Protein AF-A0ABD3XXQ5-F1 (afdb_monomer)

Structure (mmCIF, N/CA/C/O backbone):
data_AF-A0ABD3XXQ5-F1
#
_entry.id   AF-A0ABD3XXQ5-F1
#
loop_
_atom_site.group_PDB
_atom_site.id
_atom_site.type_symbol
_atom_site.label_atom_id
_atom_site.label_alt_id
_atom_site.label_comp_id
_atom_site.label_asym_id
_atom_site.label_entity_id
_atom_site.label_seq_id
_atom_site.pdbx_PDB_ins_code
_atom_site.Cartn_x
_atom_site.Cartn_y
_atom_site.Cartn_z
_atom_site.occupancy
_atom_site.B_iso_or_equiv
_atom_sit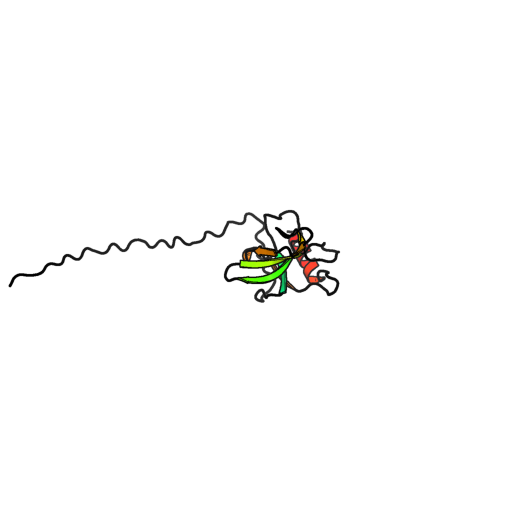e.auth_seq_id
_atom_site.auth_comp_id
_atom_site.auth_asym_id
_atom_site.auth_atom_id
_atom_site.pdbx_PDB_model_num
ATOM 1 N N . GLU A 1 1 ? -63.994 10.951 51.420 1.00 51.06 1 GLU A N 1
ATOM 2 C CA . GLU A 1 1 ? -62.943 10.301 50.616 1.00 51.06 1 GLU A CA 1
ATOM 3 C C . GLU A 1 1 ? -61.660 11.103 50.757 1.00 51.06 1 GLU A C 1
ATOM 5 O O . GLU A 1 1 ? -61.696 12.312 50.579 1.00 51.06 1 GLU A O 1
ATOM 10 N N . ILE A 1 2 ? -60.585 10.454 51.194 1.00 47.75 2 ILE A N 1
ATOM 11 C CA . ILE A 1 2 ? -59.206 10.970 51.224 1.00 47.75 2 ILE A CA 1
ATOM 12 C C . ILE A 1 2 ? -58.445 10.181 50.146 1.00 47.75 2 ILE A C 1
ATOM 14 O O . ILE A 1 2 ? -58.805 9.021 49.955 1.00 47.75 2 ILE A O 1
ATOM 18 N N . GLN A 1 3 ? -57.377 10.780 49.584 1.00 45.25 3 GLN A N 1
ATOM 19 C CA . GLN A 1 3 ? -56.333 10.237 48.671 1.00 45.25 3 GLN A CA 1
ATOM 20 C C . GLN A 1 3 ? -56.574 10.600 47.191 1.00 45.25 3 GLN A C 1
ATOM 22 O O . GLN A 1 3 ? -57.701 10.484 46.735 1.00 45.25 3 GLN A O 1
ATOM 27 N N . ASN A 1 4 ? -55.637 11.090 46.365 1.00 53.75 4 ASN A N 1
ATOM 28 C CA . ASN A 1 4 ? -54.165 11.236 46.349 1.00 53.75 4 ASN A CA 1
ATOM 29 C C . ASN A 1 4 ? -53.827 12.510 45.522 1.00 53.75 4 ASN A C 1
ATOM 31 O O . ASN A 1 4 ? -54.599 12.864 44.637 1.00 53.75 4 ASN A O 1
ATOM 35 N N . VAL A 1 5 ? -52.872 13.376 45.889 1.00 60.09 5 VAL A N 1
ATOM 36 C CA . VAL A 1 5 ? -51.425 13.361 45.549 1.00 60.09 5 VAL A CA 1
ATOM 37 C C . VAL A 1 5 ? -51.138 12.940 44.102 1.00 60.09 5 VAL A C 1
ATOM 39 O O . VAL A 1 5 ? -51.302 11.774 43.787 1.00 60.09 5 VAL A O 1
ATOM 42 N N . GLU A 1 6 ? -50.678 13.867 43.257 1.00 58.81 6 GLU A N 1
ATOM 43 C CA . GLU A 1 6 ? -49.356 13.771 42.617 1.00 58.81 6 GLU A CA 1
ATOM 44 C C . GLU A 1 6 ? -49.007 15.065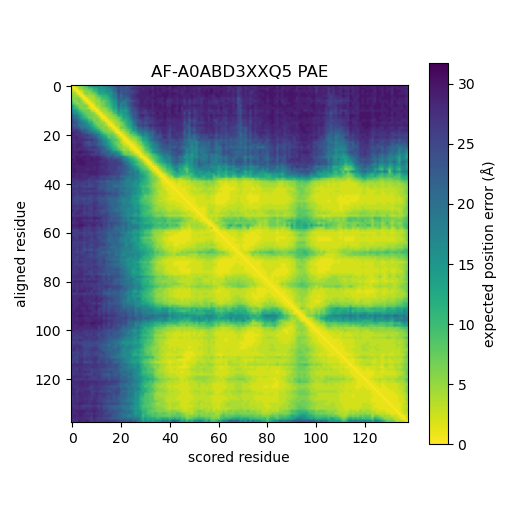 41.867 1.00 58.81 6 GLU A C 1
ATOM 46 O O . GLU A 1 6 ? -49.805 15.668 41.151 1.00 58.81 6 GLU A O 1
ATOM 51 N N . GLU A 1 7 ? -47.798 15.517 42.168 1.00 55.50 7 GLU A N 1
ATOM 52 C CA . GLU A 1 7 ? -47.115 16.720 41.736 1.00 55.50 7 GLU A CA 1
ATOM 53 C C . GLU A 1 7 ? -46.207 16.301 40.575 1.00 55.50 7 GLU A C 1
ATOM 55 O O . GLU A 1 7 ? -45.239 15.581 40.789 1.00 55.50 7 GLU A O 1
ATOM 60 N N . GLU A 1 8 ? -46.523 16.707 39.347 1.00 62.34 8 GLU A N 1
ATOM 61 C CA . GLU A 1 8 ? -45.673 16.431 38.184 1.00 62.34 8 GLU A CA 1
ATOM 62 C C . GLU A 1 8 ? -44.943 17.725 37.796 1.00 62.34 8 GLU A C 1
ATOM 64 O O . GLU A 1 8 ? -45.529 18.688 37.294 1.00 62.34 8 GLU A O 1
ATOM 69 N N . LEU A 1 9 ? -43.647 17.755 38.109 1.00 59.69 9 LEU A N 1
ATOM 70 C CA . LEU A 1 9 ? -42.706 18.824 37.782 1.00 59.69 9 LEU A CA 1
ATOM 71 C C . LEU A 1 9 ? -42.537 18.975 36.258 1.00 59.69 9 LEU A C 1
ATOM 73 O O . LEU A 1 9 ? -42.566 17.978 35.534 1.00 59.69 9 LEU A O 1
ATOM 77 N N . PRO A 1 10 ? -42.254 20.187 35.745 1.00 49.66 10 PRO A N 1
ATOM 78 C CA . PRO A 1 10 ? -41.893 20.357 34.346 1.00 49.66 10 PRO A CA 1
ATOM 79 C C . PRO A 1 10 ? -40.557 19.660 34.072 1.00 49.66 10 PRO A C 1
ATOM 81 O O . PRO A 1 10 ? -39.509 20.050 34.595 1.00 49.66 10 PRO A O 1
ATOM 84 N N . THR A 1 11 ? -40.590 18.624 33.235 1.00 52.84 11 THR A N 1
ATOM 85 C CA . THR A 1 11 ? -39.392 17.952 32.737 1.00 52.84 11 THR A CA 1
ATOM 86 C C . THR A 1 11 ? -38.613 18.927 31.861 1.00 52.84 11 THR A C 1
ATOM 88 O O . THR A 1 11 ? -38.902 19.127 30.683 1.00 52.84 11 THR A O 1
ATOM 91 N N . SER A 1 12 ? -37.621 19.558 32.483 1.00 49.16 12 SER A N 1
ATOM 92 C CA . SER A 1 12 ? -36.463 20.162 31.841 1.00 49.16 12 SER A CA 1
ATOM 93 C C . SER A 1 12 ? -35.846 19.139 30.890 1.00 49.16 12 SER A C 1
ATOM 95 O O . SER A 1 12 ? -35.108 18.252 31.319 1.00 49.16 12 SER A O 1
ATOM 97 N N . VAL A 1 13 ? -36.158 19.243 29.600 1.00 53.84 13 VAL A N 1
ATOM 98 C CA . VAL A 1 13 ? -35.451 18.487 28.568 1.00 53.84 13 VAL A CA 1
ATOM 99 C C . VAL A 1 13 ? -34.091 19.149 28.398 1.00 53.84 13 VAL A C 1
ATOM 101 O O . VAL A 1 13 ? -33.947 20.178 27.742 1.00 53.84 13 VAL A O 1
ATOM 104 N N . PHE A 1 14 ? -33.126 18.566 29.103 1.00 52.09 14 PHE A N 1
ATOM 105 C CA . PHE A 1 14 ? -31.703 18.809 28.961 1.00 52.09 14 PHE A CA 1
ATOM 106 C C . PHE A 1 14 ? -31.280 18.680 27.496 1.00 52.09 14 PHE A C 1
ATOM 108 O O . PHE A 1 14 ? -31.716 17.781 26.774 1.00 52.09 14 PHE A O 1
ATOM 115 N N . GLU A 1 15 ? -30.405 19.597 27.100 1.00 49.97 15 GLU A N 1
ATOM 116 C CA . GLU A 1 15 ? -29.654 19.589 25.855 1.00 49.97 15 GLU A CA 1
ATOM 117 C C . GLU A 1 15 ? -28.941 18.240 25.683 1.00 49.97 15 GLU A C 1
ATOM 119 O O . GLU A 1 15 ? -28.009 17.919 26.419 1.00 49.97 15 GLU A O 1
ATOM 124 N N . PHE A 1 16 ? -29.355 17.451 24.691 1.00 46.19 16 PHE A N 1
ATOM 125 C CA . PHE A 1 16 ? -28.479 16.440 24.111 1.00 46.19 16 PHE A CA 1
ATOM 126 C C . PHE A 1 16 ? -27.584 17.159 23.109 1.00 46.19 16 PHE A C 1
ATOM 128 O O . PHE A 1 16 ? -27.929 17.339 21.942 1.00 46.19 16 PHE A O 1
ATOM 135 N N . VAL A 1 17 ? -26.448 17.637 23.605 1.00 50.69 17 VAL A N 1
ATOM 136 C CA . VAL A 1 17 ? -25.306 17.932 22.750 1.00 50.69 17 VAL A CA 1
ATOM 137 C C . VAL A 1 17 ? -24.747 16.568 22.350 1.00 50.69 17 VAL A C 1
ATOM 139 O O . VAL A 1 17 ? -24.315 15.805 23.210 1.00 50.69 17 VAL A O 1
ATOM 142 N N . ASP A 1 18 ? -24.835 16.221 21.066 1.00 52.53 18 ASP A N 1
ATOM 143 C CA . ASP A 1 18 ? -24.166 15.057 20.476 1.00 52.53 18 ASP A CA 1
ATOM 144 C C . ASP A 1 18 ? -22.645 15.192 20.708 1.00 52.53 18 ASP A C 1
ATOM 146 O O . ASP A 1 18 ? -21.923 15.826 19.937 1.00 52.53 18 ASP A O 1
ATOM 150 N N . GLU A 1 19 ? -22.158 14.637 21.821 1.00 59.53 19 GLU A N 1
ATOM 151 C CA . GLU A 1 19 ? -20.756 14.690 22.264 1.00 59.53 19 GLU A CA 1
ATOM 152 C C . GLU A 1 19 ? -19.887 13.585 21.626 1.00 59.53 19 GLU A C 1
ATOM 154 O O . GLU A 1 19 ? -18.778 13.315 22.070 1.00 59.53 19 GLU A O 1
ATOM 159 N N . ASP A 1 20 ? -20.360 12.985 20.529 1.00 52.03 20 ASP A N 1
ATOM 160 C CA . ASP A 1 20 ? -19.587 12.090 19.656 1.00 52.03 20 ASP A CA 1
ATOM 161 C C . ASP A 1 20 ? -19.489 12.639 18.222 1.00 52.03 20 ASP A C 1
ATOM 163 O O . ASP A 1 20 ? -19.278 11.911 17.247 1.00 52.03 20 ASP A O 1
ATOM 167 N N . ALA A 1 21 ? -19.551 13.967 18.070 1.00 45.59 21 ALA A N 1
ATOM 168 C CA . ALA A 1 21 ? -18.900 14.623 16.945 1.00 45.59 21 ALA A CA 1
ATOM 169 C C . ALA A 1 21 ? -17.386 14.405 17.093 1.00 45.59 21 ALA A C 1
ATOM 171 O O . ALA A 1 21 ? -16.658 15.262 17.590 1.00 45.59 21 ALA A O 1
ATOM 172 N N . CYS A 1 22 ? -16.926 13.217 16.694 1.00 43.44 22 CYS A N 1
ATOM 173 C CA . CYS A 1 22 ? -15.529 12.854 16.557 1.00 43.44 22 CYS A CA 1
ATOM 174 C C . CYS A 1 22 ? -14.905 13.902 15.638 1.00 43.44 22 CYS A C 1
ATOM 176 O O . CYS A 1 22 ? -15.041 13.820 14.416 1.00 43.44 22 CYS A O 1
ATOM 178 N N . ILE A 1 23 ? -14.318 14.945 16.234 1.00 42.75 23 ILE A N 1
ATOM 179 C CA . ILE A 1 23 ? -13.636 16.005 15.505 1.00 42.75 23 ILE A CA 1
ATOM 180 C C . ILE A 1 23 ? -12.617 15.263 14.649 1.00 42.75 23 ILE A C 1
ATOM 182 O O . ILE A 1 23 ? -11.711 14.637 15.214 1.00 42.75 23 ILE A O 1
ATOM 186 N N . PRO A 1 24 ? -12.777 15.237 13.312 1.00 48.53 24 PRO A N 1
ATOM 187 C CA . PRO A 1 24 ? -11.853 14.495 12.488 1.00 48.53 24 PRO A CA 1
ATOM 188 C C . PRO A 1 24 ? -10.477 15.096 12.762 1.00 48.53 24 PRO A C 1
ATOM 190 O O . PRO A 1 24 ? -10.355 16.327 12.762 1.00 48.53 24 PRO A O 1
ATOM 193 N N . PRO A 1 25 ? -9.453 14.274 13.056 1.00 45.00 25 PRO A N 1
ATOM 194 C CA . PRO A 1 25 ? -8.121 14.796 13.285 1.00 45.00 25 PRO A CA 1
ATOM 195 C C . PRO A 1 25 ? -7.769 15.706 12.112 1.00 45.00 25 PRO A C 1
ATOM 197 O O . PRO A 1 25 ? -7.826 15.299 10.949 1.00 45.00 25 PRO A O 1
ATOM 200 N N . VAL A 1 26 ? -7.494 16.974 12.421 1.00 39.56 26 VAL A N 1
ATOM 201 C CA . VAL A 1 26 ? -7.097 17.964 11.427 1.00 39.56 26 VAL A CA 1
ATOM 202 C C . VAL A 1 26 ? -5.729 17.531 10.925 1.00 39.56 26 VAL A C 1
ATOM 204 O O . VAL A 1 26 ? -4.702 17.783 11.552 1.00 39.56 26 VAL A O 1
ATOM 207 N N . PHE A 1 27 ? -5.721 16.813 9.806 1.00 42.03 27 PHE A N 1
ATOM 208 C CA . PHE A 1 27 ? -4.496 16.456 9.115 1.00 42.03 27 PHE A CA 1
ATOM 209 C C . PHE A 1 27 ? -3.922 17.726 8.488 1.00 42.03 27 PHE A C 1
ATOM 211 O O . PHE A 1 27 ? -4.395 18.200 7.454 1.00 42.03 27 PHE A O 1
ATOM 218 N N . ILE A 1 28 ? -2.907 18.291 9.141 1.00 37.25 28 ILE A N 1
ATOM 219 C CA . ILE A 1 28 ? -2.034 19.309 8.559 1.00 37.25 28 ILE A CA 1
ATOM 220 C C . ILE A 1 28 ? -1.042 18.563 7.655 1.00 37.25 28 ILE A C 1
ATOM 222 O O . ILE A 1 28 ? 0.014 18.112 8.086 1.00 37.25 28 ILE A O 1
ATOM 226 N N . GLY A 1 29 ? -1.455 18.375 6.404 1.00 45.41 29 GLY A N 1
ATOM 227 C CA . GLY A 1 29 ? -0.731 17.749 5.295 1.00 45.41 29 GLY A CA 1
ATOM 228 C C . GLY A 1 29 ? -1.463 18.075 3.989 1.00 45.41 29 GLY A C 1
ATOM 229 O O . GLY A 1 29 ? -2.608 18.531 4.043 1.00 45.41 29 GLY A O 1
ATOM 230 N N . LYS A 1 30 ? -0.822 17.915 2.820 1.00 51.75 30 LYS A N 1
ATOM 231 C CA . LYS A 1 30 ? -1.445 18.199 1.511 1.00 51.75 30 LYS A CA 1
ATOM 232 C C . LYS A 1 30 ? -2.716 17.357 1.380 1.00 51.75 30 LYS A C 1
ATOM 234 O O . LYS A 1 30 ? -2.639 16.165 1.121 1.00 51.75 30 LYS A O 1
ATOM 239 N N . GLN A 1 31 ? -3.883 17.965 1.613 1.00 46.25 31 GLN A N 1
ATOM 240 C CA . GLN A 1 31 ? -5.171 17.284 1.525 1.00 46.25 31 GLN A CA 1
ATOM 241 C C . GLN A 1 31 ? -5.437 16.909 0.070 1.00 46.25 31 GLN A C 1
ATOM 243 O O . GLN A 1 31 ? -5.992 17.679 -0.717 1.00 46.25 31 GLN A O 1
ATOM 248 N N . SER A 1 32 ? -5.015 15.712 -0.299 1.00 50.09 32 SER A N 1
ATOM 249 C CA . SER A 1 32 ? -5.212 15.137 -1.613 1.00 50.09 32 SER A CA 1
ATOM 250 C C . SER A 1 32 ? -6.675 14.712 -1.739 1.00 50.09 32 SER A C 1
ATOM 252 O O . SER A 1 32 ? -7.095 13.624 -1.361 1.00 50.09 32 SER A O 1
ATOM 254 N N . LYS A 1 33 ? -7.485 15.602 -2.327 1.00 52.22 33 LYS A N 1
ATOM 255 C CA . LYS A 1 33 ? -8.875 15.349 -2.759 1.00 52.22 33 LYS A CA 1
ATOM 256 C C . LYS A 1 33 ? -8.997 14.272 -3.855 1.00 52.22 33 LYS A C 1
ATOM 258 O O . LYS A 1 33 ? -10.075 14.077 -4.409 1.00 52.22 33 LYS A O 1
ATOM 263 N N . LEU A 1 34 ? -7.909 13.588 -4.201 1.00 52.19 34 LEU A N 1
ATOM 264 C CA . LEU A 1 34 ? -7.840 12.600 -5.269 1.00 52.19 34 LEU A CA 1
ATOM 265 C C . LEU A 1 34 ? -7.963 11.201 -4.677 1.00 52.19 34 LEU A C 1
ATOM 267 O O . LEU A 1 34 ? -6.983 10.485 -4.520 1.00 52.19 34 LEU A O 1
ATOM 271 N N . LYS A 1 35 ? -9.199 10.814 -4.364 1.00 58.09 35 LYS A N 1
ATOM 272 C CA . LYS A 1 35 ? -9.543 9.409 -4.160 1.00 58.09 35 LYS A CA 1
ATOM 273 C C . LYS A 1 35 ? -9.565 8.727 -5.523 1.00 58.09 35 LYS A C 1
ATOM 275 O O . LYS A 1 35 ? -10.490 8.924 -6.307 1.00 58.09 35 LYS A O 1
ATOM 280 N N . PHE A 1 36 ? -8.512 7.979 -5.837 1.00 61.09 36 PHE A N 1
ATOM 281 C CA . PHE A 1 36 ? -8.403 7.280 -7.113 1.00 61.09 36 PHE A CA 1
ATOM 282 C C . PHE A 1 36 ? -8.994 5.872 -7.002 1.00 61.09 36 PHE A C 1
ATOM 284 O O . PHE A 1 36 ? -8.276 4.924 -6.703 1.00 61.09 36 PHE A O 1
ATOM 291 N N . CYS A 1 37 ? -10.309 5.778 -7.208 1.00 64.81 37 CYS A N 1
ATOM 292 C CA . CYS A 1 37 ? -11.083 4.628 -7.698 1.00 64.81 37 CYS A CA 1
ATOM 293 C C . CYS A 1 37 ? -12.558 4.860 -7.3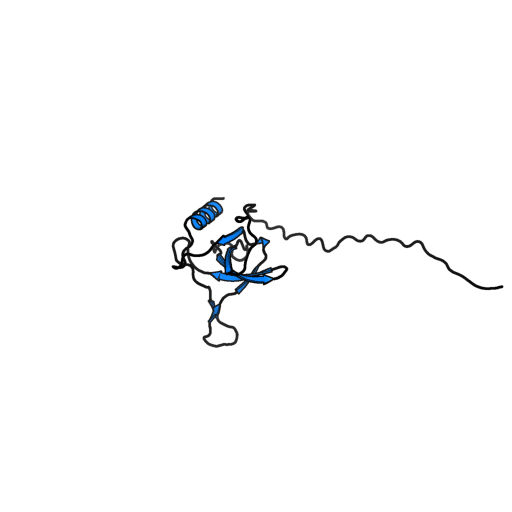42 1.00 64.81 37 CYS A C 1
ATOM 295 O O . CYS A 1 37 ? -12.881 5.062 -6.178 1.00 64.81 37 CYS A O 1
ATOM 297 N N . ASP A 1 38 ? -13.472 4.736 -8.308 1.00 70.56 38 ASP A N 1
ATOM 298 C CA . ASP A 1 38 ? -14.922 4.785 -8.025 1.00 70.56 38 ASP A CA 1
ATOM 299 C C . ASP A 1 38 ? -15.435 3.496 -7.357 1.00 70.56 38 ASP A C 1
ATOM 301 O O . ASP A 1 38 ? -16.600 3.381 -6.979 1.00 70.56 38 ASP A O 1
ATOM 305 N N . LYS A 1 39 ? -14.567 2.486 -7.251 1.00 82.81 39 LYS A N 1
ATOM 306 C CA . LYS A 1 39 ? -14.891 1.177 -6.693 1.00 82.81 39 LYS A CA 1
ATOM 307 C C . LYS A 1 39 ? -14.648 1.160 -5.185 1.00 82.81 39 LYS A C 1
ATOM 309 O O . LYS A 1 39 ? -13.687 1.778 -4.731 1.00 82.81 39 LYS A O 1
ATOM 314 N N . PRO A 1 40 ? -15.452 0.418 -4.407 1.00 88.56 40 PRO A N 1
ATOM 315 C CA . PRO A 1 40 ? -15.139 0.173 -3.004 1.00 88.56 40 PRO A CA 1
ATOM 316 C C . PRO A 1 40 ? -13.816 -0.595 -2.880 1.00 88.56 40 PRO A C 1
ATOM 318 O O . PRO A 1 40 ? -13.486 -1.399 -3.751 1.00 88.56 40 PRO A O 1
ATOM 321 N N . ILE A 1 41 ? -13.075 -0.343 -1.801 1.00 91.25 41 ILE A N 1
ATOM 322 C CA . ILE A 1 41 ? -11.862 -1.097 -1.455 1.00 91.25 41 ILE A CA 1
ATOM 323 C C . ILE A 1 41 ? -12.249 -2.555 -1.187 1.00 91.25 41 ILE A C 1
ATOM 325 O O . ILE A 1 41 ? -13.206 -2.807 -0.450 1.00 91.25 41 ILE A O 1
ATOM 329 N N . GLN A 1 42 ? -11.514 -3.504 -1.766 1.00 93.88 42 GLN A N 1
ATOM 330 C CA . GLN A 1 42 ? -11.726 -4.936 -1.567 1.00 93.88 42 GLN A CA 1
ATOM 331 C C . GLN A 1 42 ? -10.540 -5.589 -0.850 1.00 93.88 42 GLN A C 1
ATOM 333 O O . GLN A 1 42 ? -9.433 -5.053 -0.805 1.00 93.88 42 GLN A O 1
ATOM 338 N N . VAL A 1 43 ? -10.781 -6.766 -0.269 1.00 95.94 43 VAL A N 1
ATOM 339 C CA . VAL A 1 43 ? -9.699 -7.628 0.225 1.00 95.94 43 VAL A CA 1
ATOM 340 C C . VAL A 1 43 ? -8.818 -8.044 -0.956 1.00 95.94 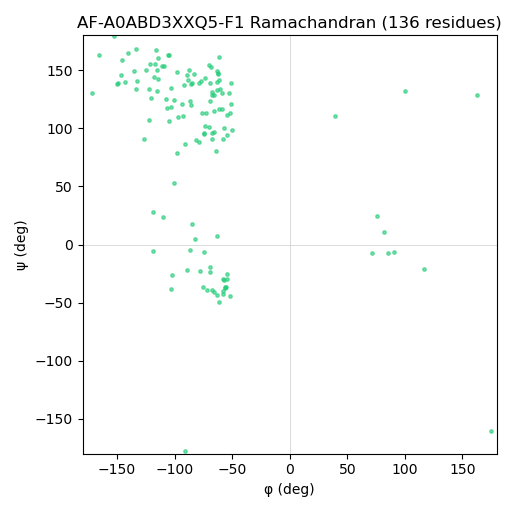43 VAL A C 1
ATOM 342 O O . VAL A 1 43 ? -9.311 -8.189 -2.070 1.00 95.94 43 VAL A O 1
ATOM 345 N N . ASP A 1 44 ? -7.521 -8.196 -0.700 1.00 96.06 44 ASP A N 1
ATOM 346 C CA . ASP A 1 44 ? -6.447 -8.453 -1.663 1.00 96.06 44 ASP A CA 1
ATOM 347 C C . ASP A 1 44 ? -6.061 -7.284 -2.581 1.00 96.06 44 ASP A C 1
ATOM 349 O O . ASP A 1 44 ? -5.017 -7.377 -3.235 1.00 96.06 44 ASP A O 1
ATOM 353 N N . ASP A 1 45 ? -6.797 -6.166 -2.570 1.00 95.00 45 ASP A N 1
ATOM 354 C CA . ASP A 1 45 ? -6.418 -4.970 -3.325 1.00 95.00 45 ASP A CA 1
ATOM 355 C C . ASP A 1 45 ? -5.088 -4.392 -2.831 1.00 95.00 45 ASP A C 1
ATOM 357 O O . ASP A 1 45 ? -4.830 -4.275 -1.626 1.00 95.00 45 ASP A O 1
ATOM 361 N N . MET A 1 46 ? -4.259 -3.939 -3.774 1.00 95.94 46 MET A N 1
ATOM 362 C CA . MET A 1 46 ? -3.133 -3.075 -3.442 1.00 95.94 46 MET A CA 1
ATOM 363 C C . MET A 1 46 ? -3.628 -1.654 -3.186 1.00 95.94 46 MET A C 1
ATOM 365 O O . MET A 1 46 ? -4.495 -1.131 -3.893 1.00 95.94 46 MET A O 1
ATOM 369 N N . VAL A 1 47 ? -3.028 -1.027 -2.180 1.00 95.06 47 VAL A N 1
ATOM 370 C CA . VAL A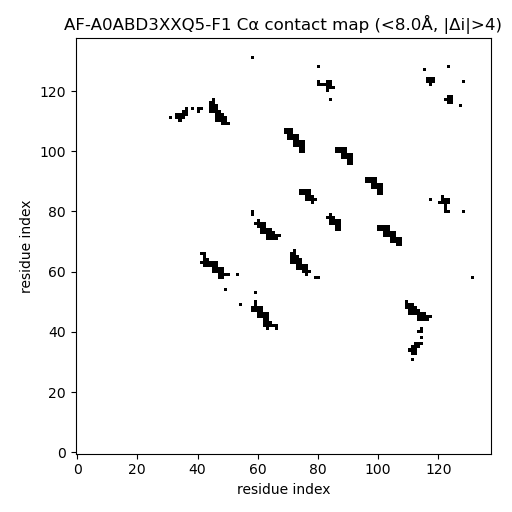 1 47 ? -3.361 0.312 -1.702 1.00 95.06 47 VAL A CA 1
ATOM 371 C C . VAL A 1 47 ? -2.093 1.139 -1.535 1.00 95.06 47 VAL A C 1
ATOM 373 O O . VAL A 1 47 ? -1.065 0.641 -1.076 1.00 95.06 47 VAL A O 1
ATOM 376 N N . LEU A 1 48 ? -2.166 2.412 -1.903 1.00 93.75 48 LEU A N 1
ATOM 377 C CA . LEU A 1 48 ? -1.157 3.413 -1.585 1.00 93.75 48 LEU A CA 1
ATOM 378 C C . LEU A 1 48 ? -1.678 4.281 -0.447 1.00 93.75 48 LEU A C 1
ATOM 380 O O . LEU A 1 48 ? -2.839 4.710 -0.451 1.00 93.75 48 LEU A O 1
ATOM 384 N N . LEU A 1 49 ? -0.808 4.513 0.528 1.00 93.00 49 LEU A N 1
ATOM 385 C CA . LEU A 1 49 ? -1.148 5.194 1.765 1.00 93.00 49 LEU A CA 1
ATOM 386 C C . LEU A 1 49 ? -0.377 6.501 1.907 1.00 93.00 49 LEU A C 1
ATOM 388 O O . LEU A 1 49 ? 0.692 6.674 1.325 1.00 93.00 49 LEU A O 1
ATOM 392 N N . ASP A 1 50 ? -0.948 7.411 2.685 1.00 90.44 50 ASP A N 1
ATOM 393 C CA . ASP A 1 50 ? -0.287 8.604 3.193 1.00 90.44 50 ASP A CA 1
ATOM 394 C C . ASP A 1 50 ? -0.445 8.632 4.715 1.00 90.44 50 ASP A C 1
ATOM 396 O O . ASP A 1 50 ? -1.445 9.097 5.269 1.00 90.44 50 ASP A O 1
ATOM 400 N N . ILE A 1 51 ? 0.526 8.036 5.405 1.00 90.56 51 ILE A N 1
ATOM 401 C CA . ILE A 1 51 ? 0.575 8.006 6.862 1.00 90.56 51 ILE A CA 1
ATOM 402 C C . ILE A 1 51 ? 1.671 8.971 7.328 1.00 90.56 51 ILE A C 1
ATOM 404 O O . ILE A 1 51 ? 2.855 8.699 7.095 1.00 90.56 51 ILE A O 1
ATOM 408 N N . PRO A 1 52 ? 1.321 10.037 8.078 1.00 87.50 52 PRO A N 1
ATOM 409 C CA . PRO A 1 52 ? 2.289 11.026 8.557 1.00 87.50 52 PRO A CA 1
ATOM 410 C C . PRO A 1 52 ? 3.427 10.438 9.400 1.00 87.50 52 PRO A C 1
ATOM 412 O O . PRO A 1 52 ? 4.550 10.928 9.364 1.00 87.50 52 PRO A O 1
ATOM 415 N N . LYS A 1 53 ? 3.162 9.350 10.134 1.00 88.69 53 LYS A N 1
ATOM 416 C CA . LYS A 1 53 ? 4.169 8.614 10.918 1.00 88.69 53 LYS A CA 1
ATOM 417 C C . LYS A 1 53 ? 5.338 8.106 10.062 1.00 88.69 53 LYS A C 1
ATOM 419 O O . LYS A 1 53 ? 6.443 7.979 10.576 1.00 88.69 53 LYS A O 1
ATOM 424 N N . TYR A 1 54 ? 5.088 7.816 8.787 1.00 87.50 54 TYR A N 1
ATOM 425 C CA . TYR A 1 54 ? 6.077 7.327 7.827 1.00 87.50 54 TYR A CA 1
ATOM 426 C C . TYR A 1 54 ? 6.406 8.395 6.767 1.00 87.50 54 TYR A C 1
ATOM 428 O O . TYR A 1 54 ? 6.833 8.077 5.655 1.00 87.50 54 TYR A O 1
ATOM 436 N N . ALA A 1 55 ? 6.186 9.677 7.087 1.00 79.12 55 ALA A N 1
ATOM 437 C CA . ALA A 1 55 ? 6.567 10.787 6.224 1.00 79.12 55 ALA A CA 1
ATOM 438 C C . ALA A 1 55 ? 8.085 10.738 5.966 1.00 79.12 55 ALA A C 1
ATOM 440 O O . ALA A 1 55 ? 8.887 10.824 6.893 1.00 79.12 55 ALA A O 1
ATOM 441 N N . GLY A 1 56 ? 8.466 10.551 4.701 1.00 79.44 56 GLY A N 1
ATOM 442 C CA . GLY A 1 56 ? 9.853 10.344 4.266 1.00 79.44 56 GLY A CA 1
ATOM 443 C C . GLY A 1 56 ? 10.119 8.974 3.633 1.00 79.44 56 GLY A C 1
ATOM 444 O O . GLY A 1 56 ? 11.050 8.851 2.845 1.00 79.44 56 GLY A O 1
ATOM 445 N N . GLU A 1 57 ? 9.277 7.969 3.889 1.00 79.50 57 GLU A N 1
ATOM 446 C CA . GLU A 1 57 ? 9.376 6.636 3.269 1.00 79.50 57 GLU A CA 1
ATOM 447 C C . GLU A 1 57 ? 8.369 6.473 2.120 1.00 79.50 57 GLU A C 1
ATOM 449 O O . GLU A 1 57 ? 7.557 5.548 2.089 1.00 79.50 57 GLU A O 1
ATOM 454 N N . TRP A 1 58 ? 8.396 7.412 1.172 1.00 80.94 58 TRP A N 1
ATOM 455 C CA . TRP A 1 58 ? 7.508 7.396 0.010 1.00 80.94 58 TRP A CA 1
ATOM 456 C C . TRP A 1 58 ? 8.087 6.590 -1.169 1.00 80.94 58 TRP A C 1
ATOM 458 O O . TRP A 1 58 ? 9.285 6.683 -1.448 1.00 80.94 58 TRP A O 1
ATOM 468 N N . PRO A 1 59 ? 7.254 5.831 -1.911 1.00 87.12 59 PRO A N 1
ATOM 469 C CA . PRO A 1 59 ? 5.817 5.629 -1.701 1.00 87.12 59 PRO A CA 1
ATOM 470 C C . PRO A 1 59 ? 5.490 4.550 -0.657 1.00 87.12 59 PRO A C 1
ATOM 472 O O . PRO A 1 59 ? 6.172 3.531 -0.560 1.00 87.12 59 PRO A O 1
ATOM 475 N N . GLN A 1 60 ? 4.388 4.743 0.071 1.00 93.00 60 GLN A N 1
ATOM 476 C CA . GLN A 1 60 ? 3.904 3.795 1.078 1.00 93.00 60 GLN A CA 1
ATOM 477 C C . GLN A 1 60 ? 2.890 2.831 0.445 1.00 93.00 60 GLN A C 1
ATOM 479 O O . GLN A 1 60 ? 1.785 3.233 0.079 1.00 93.00 60 GLN A O 1
ATOM 484 N N . LEU A 1 61 ? 3.266 1.556 0.299 1.00 95.12 61 LEU A N 1
ATOM 485 C CA . LEU A 1 61 ? 2.464 0.536 -0.385 1.00 95.12 61 LEU A CA 1
ATOM 486 C C . LEU A 1 61 ? 2.021 -0.576 0.574 1.00 95.12 61 LEU A C 1
ATOM 488 O O . LEU A 1 61 ? 2.841 -1.174 1.276 1.00 95.12 61 LEU A O 1
ATOM 492 N N . GLY A 1 62 ? 0.735 -0.914 0.529 1.00 96.62 62 GLY A N 1
ATOM 493 C CA . GLY A 1 62 ? 0.149 -2.023 1.272 1.00 96.62 62 GLY A CA 1
ATOM 494 C C . GLY A 1 62 ? -0.768 -2.894 0.417 1.00 96.62 62 GLY A C 1
ATOM 495 O O . GLY A 1 62 ? -1.136 -2.533 -0.698 1.00 96.62 62 GLY A O 1
ATOM 496 N N . GLN A 1 63 ? -1.141 -4.050 0.956 1.00 97.56 63 GLN A N 1
ATOM 497 C CA . GLN A 1 63 ? -2.197 -4.911 0.426 1.00 97.56 63 GLN A CA 1
ATOM 498 C C . GLN A 1 63 ? -3.258 -5.116 1.500 1.00 97.56 63 GLN A C 1
ATOM 500 O O . GLN A 1 63 ? -2.904 -5.411 2.643 1.00 97.56 63 GLN A O 1
ATOM 505 N N . VAL A 1 64 ? -4.532 -4.987 1.150 1.00 97.00 64 VAL A N 1
ATOM 506 C CA . VAL A 1 64 ? -5.639 -5.221 2.081 1.00 97.00 64 VAL A CA 1
ATOM 507 C C . VAL A 1 64 ? -5.720 -6.704 2.413 1.00 97.00 64 VAL A C 1
ATOM 509 O O . VAL A 1 64 ? -5.854 -7.540 1.527 1.00 97.00 64 VAL A O 1
ATOM 512 N N . VAL A 1 65 ? -5.645 -7.029 3.700 1.00 97.25 65 VAL A N 1
ATOM 513 C CA . VAL A 1 65 ? -5.768 -8.406 4.200 1.00 97.25 65 VAL A CA 1
ATOM 514 C C . VAL A 1 65 ? -7.142 -8.629 4.815 1.00 97.25 65 VAL A C 1
ATOM 516 O O . VAL A 1 65 ? -7.725 -9.696 4.667 1.00 97.25 65 VAL A O 1
ATOM 519 N N . GLU A 1 66 ? -7.661 -7.623 5.513 1.00 97.12 66 GLU A N 1
ATOM 520 C CA . GLU A 1 66 ? -8.923 -7.720 6.234 1.00 97.12 66 GLU A CA 1
ATOM 521 C C . GLU A 1 66 ? -9.594 -6.348 6.286 1.00 97.12 66 GLU A C 1
ATOM 523 O O . GLU A 1 66 ? -8.941 -5.326 6.515 1.00 97.12 66 GLU A O 1
ATOM 528 N N . MET A 1 67 ? -10.907 -6.337 6.075 1.00 95.25 67 MET A N 1
ATOM 529 C CA . MET A 1 67 ? -11.749 -5.154 6.208 1.00 95.25 67 MET A CA 1
ATOM 530 C C . MET A 1 67 ? -12.506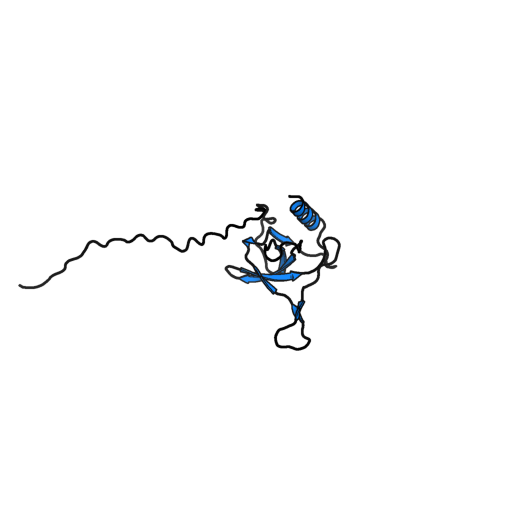 -5.260 7.533 1.00 95.25 67 MET A C 1
ATOM 532 O O . MET A 1 67 ? -13.270 -6.203 7.729 1.00 95.25 67 MET A O 1
ATOM 536 N N . LEU A 1 68 ? -12.286 -4.306 8.434 1.00 93.62 68 LEU A N 1
ATOM 537 C CA . LEU A 1 68 ? -13.030 -4.151 9.685 1.00 93.62 68 LEU A CA 1
ATOM 538 C C . LEU A 1 68 ? -13.987 -2.958 9.537 1.00 93.62 68 LEU A C 1
ATOM 540 O O . LEU A 1 68 ? -13.813 -2.119 8.656 1.00 93.62 68 LEU A O 1
ATOM 544 N N . GLU A 1 69 ? -14.987 -2.847 10.412 1.00 89.81 69 GLU A N 1
ATOM 545 C CA . GLU A 1 69 ? -16.032 -1.811 10.303 1.00 89.81 69 GLU A CA 1
ATOM 546 C C . GLU A 1 69 ? -15.478 -0.375 10.271 1.00 89.81 69 GLU A C 1
ATOM 548 O O . GLU A 1 69 ? -15.990 0.474 9.546 1.00 89.81 69 GLU A O 1
ATOM 553 N N . SER A 1 70 ? -14.409 -0.103 11.027 1.00 91.75 70 SER A N 1
ATOM 554 C CA . SER A 1 70 ? -13.801 1.233 11.147 1.00 91.75 70 SER A CA 1
ATOM 555 C C . SER A 1 70 ? -12.348 1.313 10.673 1.00 91.75 70 SER A C 1
ATOM 557 O O . SER A 1 70 ? -11.759 2.397 10.657 1.00 91.75 70 SER A O 1
ATOM 559 N N . ARG A 1 71 ? -11.734 0.179 10.316 1.00 94.25 71 ARG A N 1
ATOM 560 C CA . ARG A 1 71 ? -10.297 0.072 10.021 1.00 94.25 71 ARG A CA 1
ATOM 561 C C . ARG A 1 71 ? -10.035 -0.945 8.926 1.00 94.25 71 ARG A C 1
ATOM 563 O O . ARG A 1 71 ? -10.828 -1.845 8.687 1.00 94.25 71 ARG A O 1
ATOM 570 N N . ILE A 1 72 ? -8.886 -0.820 8.283 1.00 96.12 72 ILE A N 1
ATOM 571 C CA . ILE A 1 72 ? -8.435 -1.769 7.272 1.00 96.12 72 ILE A CA 1
ATOM 572 C C . ILE A 1 72 ? -7.115 -2.342 7.751 1.00 96.12 72 ILE A C 1
ATOM 574 O O . ILE A 1 72 ? -6.186 -1.593 8.045 1.00 96.12 72 ILE A O 1
ATOM 578 N N . LYS A 1 73 ? -7.019 -3.665 7.823 1.00 97.12 73 LYS A N 1
ATOM 579 C CA . LYS A 1 73 ? -5.751 -4.326 8.102 1.00 97.12 73 LYS A CA 1
ATOM 580 C C . LYS A 1 73 ? -5.005 -4.497 6.797 1.00 97.12 73 LYS A C 1
ATOM 582 O O . LYS A 1 73 ? -5.479 -5.175 5.881 1.00 97.12 73 LYS A O 1
ATOM 587 N N . ILE A 1 74 ? -3.824 -3.907 6.724 1.00 97.19 74 ILE A N 1
ATOM 588 C CA . ILE A 1 74 ? -2.958 -4.011 5.557 1.00 97.19 74 ILE A CA 1
ATOM 589 C C . ILE A 1 74 ? -1.718 -4.827 5.871 1.00 97.19 74 ILE A C 1
ATOM 591 O O . ILE A 1 74 ? -1.249 -4.884 7.004 1.00 97.19 74 ILE A O 1
ATOM 595 N N . LYS A 1 75 ? -1.161 -5.428 4.831 1.00 96.75 75 LYS A N 1
ATOM 596 C CA . LYS A 1 75 ? 0.172 -6.011 4.785 1.00 96.75 75 LYS A CA 1
ATOM 597 C C . LYS A 1 75 ? 1.105 -5.034 4.087 1.00 96.75 75 LYS A C 1
ATOM 599 O O . LYS A 1 75 ? 0.852 -4.671 2.941 1.00 96.75 75 LYS A O 1
ATOM 604 N N . TRP A 1 76 ? 2.197 -4.661 4.741 1.00 96.44 76 TRP A N 1
ATOM 605 C CA . TRP A 1 76 ? 3.172 -3.726 4.184 1.00 96.44 76 TRP A CA 1
ATOM 606 C C . TRP A 1 76 ? 4.024 -4.364 3.088 1.00 96.44 76 TRP A C 1
ATOM 608 O O . TRP A 1 76 ? 4.414 -5.533 3.184 1.00 96.44 76 TRP A O 1
ATOM 618 N N . TYR A 1 77 ? 4.352 -3.582 2.062 1.00 96.44 77 TYR A N 1
ATOM 619 C CA . TYR A 1 77 ? 5.304 -3.945 1.018 1.00 96.44 77 TYR A CA 1
ATOM 620 C C . TYR A 1 77 ? 6.483 -2.972 1.023 1.00 96.44 77 TYR A C 1
ATOM 622 O O . TYR A 1 77 ? 6.323 -1.776 1.240 1.00 96.44 77 TYR A O 1
ATOM 630 N N . LYS A 1 78 ? 7.676 -3.493 0.736 1.00 93.88 78 LYS A N 1
ATOM 631 C CA . LYS A 1 78 ? 8.893 -2.713 0.495 1.00 93.88 78 LYS A CA 1
ATOM 632 C C . LYS A 1 78 ? 9.348 -2.890 -0.942 1.00 93.88 78 LYS A C 1
ATOM 634 O O . LYS A 1 78 ? 9.297 -3.996 -1.489 1.00 93.88 78 LYS A O 1
ATOM 639 N N . GLY A 1 79 ? 9.848 -1.819 -1.529 1.00 92.94 79 GLY A N 1
ATOM 640 C CA . GLY A 1 79 ? 10.305 -1.796 -2.906 1.00 92.94 79 GLY A CA 1
ATOM 641 C C . GLY A 1 79 ? 10.705 -0.389 -3.305 1.00 92.94 79 GLY A C 1
ATOM 642 O O . GLY A 1 79 ? 10.975 0.460 -2.460 1.00 92.94 79 GLY A O 1
ATOM 643 N N . SER A 1 80 ? 10.752 -0.156 -4.607 1.00 90.56 80 SER A N 1
ATOM 644 C CA . SER A 1 80 ? 10.970 1.168 -5.176 1.00 90.56 80 SER A CA 1
ATOM 645 C C . SER A 1 80 ? 10.086 1.349 -6.405 1.00 90.56 80 SER A C 1
ATOM 647 O O . SER A 1 80 ? 9.563 0.382 -6.963 1.00 90.56 80 SER A O 1
ATOM 649 N N . MET A 1 81 ? 9.930 2.589 -6.860 1.00 88.81 81 MET A N 1
ATOM 650 C CA . MET A 1 81 ? 9.137 2.921 -8.051 1.00 88.81 81 MET A CA 1
ATOM 651 C C . MET A 1 81 ? 9.593 2.171 -9.314 1.00 88.81 81 MET A C 1
ATOM 653 O O . MET A 1 81 ? 8.778 1.724 -10.129 1.00 88.81 81 MET A O 1
ATOM 657 N N . SER A 1 82 ? 10.904 1.986 -9.478 1.00 88.69 82 SER A N 1
ATOM 658 C CA . SER A 1 82 ? 11.500 1.232 -10.586 1.00 88.69 82 SER A CA 1
ATOM 659 C C . SER A 1 82 ? 11.665 -0.264 -10.287 1.00 88.69 82 SER A C 1
ATOM 661 O O . SER A 1 82 ? 11.729 -1.059 -11.222 1.00 88.69 82 SER A O 1
ATOM 663 N N . GLY A 1 83 ? 11.699 -0.655 -9.011 1.00 91.75 83 GLY A N 1
ATOM 664 C CA . GLY A 1 83 ? 11.970 -2.015 -8.555 1.00 91.75 83 GLY A CA 1
ATOM 665 C C . GLY A 1 83 ? 10.734 -2.897 -8.379 1.00 91.75 83 GLY A C 1
ATOM 666 O O . GLY A 1 83 ? 9.601 -2.521 -8.689 1.00 91.75 83 GLY A O 1
ATOM 667 N N . SER A 1 84 ? 10.980 -4.120 -7.912 1.00 94.19 84 SER A N 1
ATOM 668 C CA . SER A 1 84 ? 9.941 -5.055 -7.481 1.00 94.19 84 SER A CA 1
ATOM 669 C C . SER A 1 84 ? 9.561 -4.783 -6.029 1.00 94.19 84 SER A C 1
ATOM 671 O O . SER A 1 84 ? 10.430 -4.581 -5.177 1.00 94.19 84 SER A O 1
ATOM 673 N N . TRP A 1 85 ? 8.273 -4.846 -5.737 1.00 95.88 85 TRP A N 1
ATOM 674 C CA . TRP A 1 85 ? 7.724 -4.764 -4.397 1.00 95.88 85 TRP A CA 1
ATOM 675 C C . TRP A 1 85 ? 7.588 -6.159 -3.803 1.00 95.88 85 TRP A C 1
ATOM 677 O O . TRP A 1 85 ? 7.163 -7.104 -4.465 1.00 95.88 85 TRP A O 1
ATOM 687 N N . SER A 1 86 ? 7.961 -6.286 -2.536 1.00 94.88 86 SER A N 1
ATOM 688 C CA . SER A 1 86 ? 7.924 -7.544 -1.797 1.00 94.88 86 SER A CA 1
ATOM 689 C C . SER A 1 86 ? 7.335 -7.330 -0.405 1.00 94.88 86 SER A C 1
ATOM 691 O O . SER A 1 86 ? 7.527 -6.257 0.171 1.00 94.88 86 SER A O 1
ATOM 693 N N . PRO A 1 87 ? 6.650 -8.331 0.171 1.00 95.50 87 PRO A N 1
ATOM 694 C CA . PRO A 1 87 ? 6.135 -8.246 1.529 1.00 95.50 87 PRO A CA 1
ATOM 695 C C . PRO A 1 87 ? 7.195 -7.852 2.561 1.00 95.50 87 PRO A C 1
ATOM 697 O O . PRO A 1 87 ? 8.260 -8.472 2.664 1.00 95.50 87 PRO A O 1
ATOM 700 N N . CYS A 1 88 ? 6.873 -6.864 3.387 1.00 94.25 88 CYS A N 1
ATOM 701 C CA . CYS A 1 88 ? 7.635 -6.559 4.583 1.00 94.25 88 CYS A CA 1
ATOM 702 C C . CYS A 1 88 ? 7.452 -7.670 5.614 1.00 94.25 88 CYS A C 1
ATOM 704 O O . CYS A 1 88 ? 6.352 -8.182 5.826 1.00 94.25 88 CYS A O 1
ATOM 706 N N . THR A 1 89 ? 8.542 -8.038 6.284 1.00 92.88 89 THR A N 1
ATOM 707 C CA . THR A 1 89 ? 8.504 -9.023 7.365 1.00 92.88 89 THR A CA 1
ATOM 708 C C . THR A 1 89 ? 9.292 -8.533 8.568 1.00 92.88 89 THR A C 1
ATOM 710 O O . THR A 1 89 ? 10.437 -8.092 8.428 1.00 92.88 89 THR A O 1
ATOM 713 N N . LEU A 1 90 ? 8.688 -8.666 9.745 1.00 89.69 90 LEU A N 1
ATOM 714 C CA . LEU A 1 90 ? 9.270 -8.352 11.044 1.00 89.69 90 LEU A CA 1
ATOM 715 C C . LEU A 1 90 ? 9.651 -9.638 11.779 1.00 89.69 90 LEU A C 1
ATOM 717 O O . LEU A 1 90 ? 9.210 -10.733 11.427 1.00 89.69 90 LEU A O 1
ATOM 721 N N . ARG A 1 91 ? 10.500 -9.521 12.803 1.00 86.94 91 ARG A N 1
ATOM 722 C CA . ARG A 1 91 ? 10.765 -10.649 13.704 1.00 86.94 91 ARG A CA 1
ATOM 723 C C . ARG A 1 91 ? 9.495 -10.944 14.494 1.00 86.94 91 ARG A C 1
ATOM 725 O O . ARG A 1 91 ? 8.925 -10.029 15.080 1.00 86.94 91 ARG A O 1
ATOM 732 N N . ALA A 1 92 ? 9.066 -12.202 14.496 1.00 83.19 92 ALA A N 1
ATOM 733 C CA . ALA A 1 92 ? 7.918 -12.620 15.282 1.00 83.19 92 ALA A CA 1
ATOM 734 C C . ALA A 1 92 ? 8.255 -12.522 16.776 1.00 83.19 92 ALA A C 1
ATOM 736 O O . ALA A 1 92 ? 9.304 -13.000 17.223 1.00 83.19 92 ALA A O 1
ATOM 737 N N . THR A 1 93 ? 7.377 -11.892 17.552 1.00 80.19 93 THR A N 1
ATOM 738 C CA . THR A 1 93 ? 7.532 -11.807 19.005 1.00 80.19 93 THR A CA 1
ATOM 739 C C . THR A 1 93 ? 7.409 -13.203 19.613 1.00 80.19 93 THR A C 1
ATOM 741 O O . THR A 1 93 ? 6.457 -13.920 19.330 1.00 80.19 93 THR A O 1
ATOM 744 N N . GLY A 1 94 ? 8.374 -13.600 20.446 1.00 78.38 94 GLY A N 1
ATOM 745 C CA . GLY A 1 94 ? 8.333 -14.870 21.183 1.00 78.38 94 GLY A CA 1
ATOM 746 C C . GLY A 1 94 ? 8.866 -16.098 20.435 1.00 78.38 94 GLY A C 1
ATOM 747 O O . GLY A 1 94 ? 9.063 -17.134 21.063 1.00 78.38 94 GLY A O 1
ATOM 748 N N . GLU A 1 95 ? 9.189 -15.998 19.141 1.00 77.75 95 GLU A N 1
ATOM 749 C CA . GLU A 1 95 ? 9.714 -17.129 18.365 1.00 77.75 95 GLU A CA 1
ATOM 750 C C . GLU A 1 95 ? 11.079 -16.813 17.748 1.00 77.75 95 GLU A C 1
ATOM 752 O O . GLU A 1 95 ? 11.216 -16.060 16.779 1.00 77.75 95 GLU A O 1
ATOM 757 N N . ARG A 1 96 ? 12.130 -17.423 18.305 1.00 80.19 96 ARG A N 1
ATOM 758 C CA . ARG A 1 96 ? 13.500 -17.229 17.823 1.00 80.19 96 ARG A CA 1
ATOM 759 C C . ARG A 1 96 ? 13.619 -17.699 16.369 1.00 80.19 96 ARG A C 1
ATOM 761 O O . ARG A 1 96 ? 13.487 -18.880 16.075 1.00 80.19 96 ARG A O 1
ATOM 768 N N . GLY A 1 97 ? 13.923 -16.763 15.473 1.00 79.62 97 GLY A N 1
ATOM 769 C CA . GLY A 1 97 ? 14.220 -17.043 14.065 1.00 79.62 97 GLY A CA 1
ATOM 770 C C . GLY A 1 97 ? 13.018 -17.018 13.119 1.00 79.62 97 GLY A C 1
ATOM 771 O O . GLY A 1 97 ? 13.232 -17.056 11.909 1.00 79.62 97 GLY A O 1
ATOM 772 N N . LYS A 1 98 ? 11.779 -16.885 13.615 1.00 86.00 98 LYS A N 1
ATOM 773 C CA . LYS A 1 98 ? 10.613 -16.750 12.732 1.00 86.00 98 LYS A CA 1
ATOM 774 C C . LYS A 1 98 ? 10.390 -15.294 12.324 1.00 86.00 98 LYS A C 1
ATOM 776 O O . LYS A 1 98 ? 10.534 -14.364 13.121 1.00 86.00 98 LYS A O 1
ATOM 781 N N . ARG A 1 99 ? 10.063 -15.095 11.046 1.00 87.69 99 ARG A N 1
ATOM 782 C CA . ARG A 1 99 ? 9.682 -13.798 10.480 1.00 87.69 99 ARG A CA 1
ATOM 783 C C . ARG A 1 99 ? 8.187 -13.822 10.195 1.00 87.69 99 ARG A C 1
ATOM 785 O O . ARG A 1 99 ? 7.726 -14.714 9.490 1.00 87.69 99 ARG A O 1
ATOM 792 N N . ALA A 1 100 ? 7.455 -12.857 10.731 1.00 89.62 100 ALA A N 1
ATOM 793 C CA . ALA A 1 100 ? 6.044 -12.659 10.440 1.00 89.62 100 ALA A CA 1
ATOM 794 C C . ALA A 1 100 ? 5.892 -11.564 9.384 1.00 89.62 100 ALA A C 1
ATOM 796 O O . ALA A 1 100 ? 6.706 -10.641 9.315 1.00 89.62 100 ALA A O 1
ATOM 797 N N . VAL A 1 101 ? 4.857 -11.665 8.554 1.00 93.06 101 VAL A N 1
ATOM 798 C CA . VAL A 1 101 ? 4.467 -10.571 7.661 1.00 93.06 101 VAL A CA 1
ATOM 799 C C . VAL A 1 101 ? 4.106 -9.359 8.510 1.00 93.06 101 VAL A C 1
ATOM 801 O O . VAL A 1 101 ? 3.405 -9.487 9.511 1.00 93.06 101 VAL A O 1
ATOM 804 N N . TRP A 1 102 ? 4.610 -8.188 8.130 1.00 94.25 102 TRP A N 1
ATOM 805 C CA . TRP A 1 102 ? 4.246 -6.961 8.816 1.00 94.25 102 TRP A CA 1
ATOM 806 C C . TRP A 1 102 ? 2.845 -6.538 8.393 1.00 94.25 102 TRP A C 1
ATOM 808 O O . TRP A 1 102 ? 2.629 -6.170 7.236 1.00 94.25 102 TRP A O 1
ATOM 818 N N . THR A 1 103 ? 1.914 -6.589 9.339 1.00 95.06 103 THR A N 1
ATOM 819 C CA . THR A 1 103 ? 0.563 -6.058 9.185 1.00 95.06 103 THR A CA 1
ATOM 820 C C . THR A 1 103 ? 0.311 -4.893 10.134 1.00 95.06 103 THR A C 1
ATOM 822 O O . THR A 1 103 ? 0.870 -4.865 11.231 1.00 95.06 103 THR A O 1
ATOM 825 N N . GLU A 1 104 ? -0.542 -3.956 9.735 1.00 94.75 104 GLU A N 1
ATOM 826 C CA . GLU A 1 104 ? -0.950 -2.803 10.545 1.00 94.75 104 GLU A CA 1
ATOM 827 C C . GLU A 1 104 ? -2.406 -2.434 10.235 1.00 94.75 104 GLU A C 1
ATOM 829 O O . GLU A 1 104 ? -2.857 -2.590 9.099 1.00 94.75 104 GLU A O 1
ATOM 834 N N . ASP A 1 105 ? -3.136 -1.961 11.245 1.00 96.19 105 ASP A N 1
ATOM 835 C CA . ASP A 1 105 ? -4.483 -1.420 11.069 1.00 96.19 105 ASP A CA 1
ATOM 836 C C . ASP A 1 105 ? -4.394 0.067 10.718 1.00 96.19 105 ASP A C 1
ATOM 838 O O . ASP A 1 105 ? -3.821 0.861 11.468 1.00 96.19 105 ASP A O 1
ATOM 842 N N . VAL A 1 106 ? -4.987 0.448 9.593 1.00 94.75 106 VAL A N 1
ATOM 843 C CA . VAL A 1 106 ? -4.979 1.815 9.065 1.00 94.75 106 VAL A CA 1
ATOM 844 C C . VAL A 1 106 ? -6.398 2.348 8.912 1.00 94.75 106 VAL A C 1
ATOM 846 O O . VAL A 1 106 ? -7.364 1.591 8.779 1.00 94.75 106 VAL A O 1
ATOM 849 N N . SER A 1 107 ? -6.536 3.672 8.934 1.00 92.81 107 SER A N 1
ATOM 850 C CA . SER A 1 107 ? -7.811 4.319 8.633 1.00 92.81 107 SER A CA 1
ATOM 851 C C . SER A 1 107 ? -8.033 4.355 7.117 1.00 92.81 107 SER A C 1
ATOM 853 O O . SER A 1 107 ? -7.105 4.718 6.389 1.00 92.81 107 SER A O 1
ATOM 855 N N . PRO A 1 108 ? -9.255 4.091 6.613 1.00 90.12 108 PRO A N 1
ATOM 856 C CA . PRO A 1 108 ? -9.584 4.297 5.201 1.00 90.12 108 PRO A CA 1
ATOM 857 C C . PRO A 1 108 ? -9.280 5.718 4.701 1.00 90.12 108 PRO A C 1
ATOM 859 O O . PRO A 1 108 ? -9.041 5.917 3.514 1.00 90.12 108 PRO A O 1
ATOM 862 N N . ALA A 1 109 ? -9.267 6.715 5.595 1.00 89.00 109 ALA A N 1
ATOM 863 C CA . ALA A 1 109 ? -8.925 8.097 5.260 1.00 89.00 109 ALA A CA 1
ATOM 864 C C . ALA A 1 109 ? -7.441 8.297 4.896 1.00 89.00 109 ALA A C 1
ATOM 866 O O . ALA A 1 109 ? -7.108 9.293 4.265 1.00 89.00 109 ALA A O 1
ATOM 867 N N . GLN A 1 110 ? -6.563 7.366 5.282 1.00 90.75 110 GLN A N 1
ATOM 868 C CA . GLN A 1 110 ? -5.129 7.394 4.967 1.00 90.75 110 GLN A CA 1
ATOM 869 C C . GLN A 1 110 ? -4.813 6.743 3.616 1.00 90.75 110 GLN A C 1
ATOM 871 O O . GLN A 1 110 ? -3.662 6.745 3.190 1.00 90.75 110 GLN A O 1
ATOM 876 N N . ILE A 1 111 ? -5.807 6.153 2.947 1.00 90.44 111 ILE A N 1
ATOM 877 C CA . ILE A 1 111 ? -5.649 5.525 1.637 1.00 90.44 111 ILE A CA 1
ATOM 878 C C . ILE A 1 111 ? -6.005 6.555 0.568 1.00 90.44 111 ILE A C 1
ATOM 880 O O . ILE A 1 111 ? -7.135 7.042 0.516 1.00 90.44 111 ILE A O 1
ATOM 884 N N . TRP A 1 112 ? -5.054 6.860 -0.312 1.00 87.88 112 TRP A N 1
ATOM 885 C CA . TRP A 1 112 ? -5.268 7.827 -1.393 1.00 87.88 112 TRP A CA 1
ATOM 886 C C . TRP A 1 112 ? -5.501 7.150 -2.754 1.00 87.88 112 TRP A C 1
ATOM 888 O O . TRP A 1 112 ? -6.207 7.692 -3.606 1.00 87.88 112 TRP A O 1
ATOM 898 N N . CYS A 1 113 ? -4.989 5.933 -2.959 1.00 89.69 113 CYS A N 1
ATOM 899 C CA . CYS A 1 113 ? -5.200 5.154 -4.184 1.00 89.69 113 CYS A CA 1
ATOM 900 C C . CYS A 1 113 ? -5.340 3.659 -3.866 1.00 89.69 113 CYS A C 1
ATOM 902 O O . CYS A 1 113 ? -4.634 3.142 -3.002 1.00 89.69 113 CYS A O 1
ATOM 904 N N . TRP A 1 114 ? -6.254 2.960 -4.545 1.00 92.94 114 TRP A N 1
ATOM 905 C CA . TRP A 1 114 ? -6.538 1.540 -4.302 1.00 92.94 114 TRP A CA 1
ATOM 906 C C . TRP A 1 114 ? -7.080 0.820 -5.542 1.00 92.94 114 TRP A C 1
ATOM 908 O O . TRP A 1 114 ? -7.255 1.422 -6.605 1.00 92.94 114 TRP A O 1
ATOM 918 N N . GLY A 1 115 ? -7.360 -0.481 -5.409 1.00 90.12 115 GLY A N 1
ATOM 919 C CA . GLY A 1 115 ? -8.029 -1.269 -6.450 1.00 90.12 115 GLY A CA 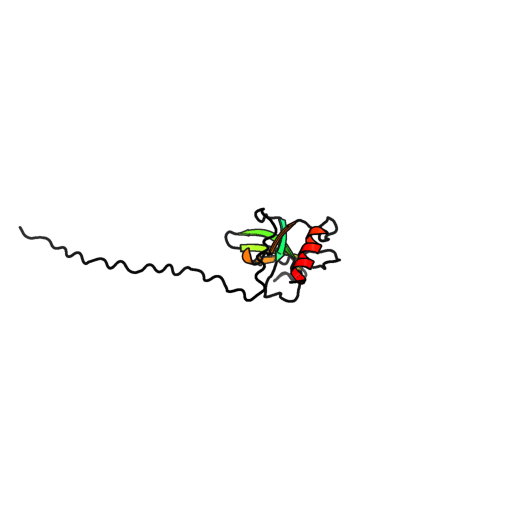1
ATOM 920 C C . GLY A 1 115 ? -7.120 -1.626 -7.623 1.00 90.12 115 GLY A C 1
ATOM 921 O O . GLY A 1 115 ? -7.587 -1.820 -8.749 1.00 90.12 115 GLY A O 1
ATOM 922 N N . PHE A 1 116 ? -5.808 -1.656 -7.390 1.00 91.88 116 PHE A N 1
ATOM 923 C CA . PHE A 1 116 ? -4.828 -2.085 -8.378 1.00 91.88 116 PHE A CA 1
ATOM 924 C C . PHE A 1 116 ? -4.098 -3.338 -7.909 1.00 91.88 116 PHE A C 1
ATOM 926 O O . PHE A 1 116 ? -4.164 -3.734 -6.752 1.00 91.88 116 PHE A O 1
ATOM 933 N N . ASN A 1 117 ? -3.378 -3.957 -8.839 1.00 93.38 117 ASN A N 1
ATOM 934 C CA . ASN A 1 117 ? -2.537 -5.111 -8.571 1.00 93.38 117 ASN A CA 1
ATOM 935 C C . ASN A 1 117 ? -1.114 -4.836 -9.049 1.00 93.38 117 ASN A C 1
ATOM 937 O O . ASN A 1 117 ? -0.892 -4.089 -10.010 1.00 93.38 117 ASN A O 1
ATOM 941 N N . LEU A 1 118 ? -0.149 -5.459 -8.379 1.00 93.44 118 LEU A N 1
ATOM 942 C CA . LEU A 1 118 ? 1.205 -5.558 -8.904 1.00 93.44 118 LEU A CA 1
ATOM 943 C C . LEU A 1 118 ? 1.209 -6.471 -10.133 1.00 93.44 118 LEU A C 1
ATOM 945 O O . LEU A 1 118 ? 0.389 -7.376 -10.278 1.00 93.44 118 LEU A O 1
ATOM 949 N N . THR A 1 119 ? 2.163 -6.244 -11.028 1.00 94.94 119 THR A N 1
ATOM 950 C CA . THR A 1 119 ? 2.476 -7.214 -12.085 1.00 94.94 119 THR A CA 1
ATOM 951 C C . THR A 1 119 ? 2.936 -8.544 -11.467 1.00 94.94 119 THR A C 1
ATOM 953 O O . THR A 1 119 ? 3.392 -8.548 -10.321 1.00 94.94 119 THR A O 1
ATOM 956 N N . PRO A 1 120 ? 2.907 -9.670 -12.207 1.00 93.31 120 PRO A N 1
ATOM 957 C CA . PRO A 1 120 ? 3.391 -10.958 -11.696 1.00 93.31 120 PRO A CA 1
ATOM 958 C C . PRO A 1 120 ? 4.835 -10.920 -11.170 1.00 93.31 120 PRO A C 1
ATOM 960 O O . PRO A 1 120 ? 5.177 -11.632 -10.233 1.00 93.31 120 PRO A O 1
ATOM 963 N N . SER A 1 121 ? 5.671 -10.044 -11.733 1.00 93.44 121 SER A N 1
ATOM 964 C CA . SER A 1 121 ? 7.055 -9.816 -11.296 1.00 93.44 121 SER A CA 1
ATOM 965 C C . SER A 1 121 ? 7.178 -8.858 -10.096 1.00 93.44 121 SER A C 1
ATOM 967 O O . SER A 1 121 ? 8.282 -8.481 -9.713 1.00 93.44 121 SER A O 1
ATOM 969 N N . GLY A 1 122 ? 6.061 -8.419 -9.512 1.00 93.62 122 GLY A N 1
ATOM 970 C CA . GLY A 1 122 ? 6.020 -7.542 -8.341 1.00 93.62 122 GLY A CA 1
ATOM 971 C C . GLY A 1 122 ? 6.199 -6.051 -8.641 1.00 93.62 122 GLY A C 1
ATOM 972 O O . GLY A 1 122 ? 6.381 -5.267 -7.717 1.00 93.62 122 GLY A O 1
ATOM 973 N N . HIS A 1 123 ? 6.165 -5.611 -9.899 1.00 94.75 123 HIS A N 1
ATOM 974 C CA . HIS A 1 123 ? 6.286 -4.184 -10.235 1.00 94.75 123 HIS A CA 1
ATOM 975 C C . HIS A 1 123 ? 4.940 -3.461 -10.221 1.00 94.75 123 HIS A C 1
ATOM 977 O O . HIS A 1 123 ? 3.918 -4.042 -10.595 1.00 94.75 123 HIS A O 1
ATOM 983 N N . LEU A 1 124 ? 4.966 -2.164 -9.903 1.00 93.00 124 LEU A N 1
ATOM 984 C CA . LEU A 1 124 ? 3.856 -1.251 -10.175 1.00 93.00 124 LEU A CA 1
ATOM 985 C C . LEU A 1 124 ? 3.589 -1.171 -11.684 1.00 93.00 124 LEU A C 1
ATOM 987 O O . LEU A 1 124 ? 4.520 -1.134 -12.495 1.00 93.00 124 LEU A O 1
ATOM 991 N N . THR A 1 125 ? 2.316 -1.104 -12.066 1.00 92.69 125 THR A N 1
ATOM 992 C CA . THR A 1 125 ? 1.936 -0.858 -13.462 1.00 92.69 125 THR A CA 1
ATOM 993 C C . THR A 1 125 ? 2.261 0.584 -13.857 1.00 92.69 125 THR A C 1
ATOM 995 O O . THR A 1 125 ? 2.284 1.475 -13.009 1.00 92.69 125 THR A O 1
ATOM 998 N N . LYS A 1 126 ? 2.484 0.836 -15.154 1.00 91.38 126 LYS A N 1
ATOM 999 C CA . LYS A 1 126 ? 2.813 2.178 -15.671 1.00 91.38 126 LYS A CA 1
ATOM 1000 C C . LYS A 1 126 ? 1.811 3.245 -15.203 1.00 91.38 126 LYS A C 1
ATOM 1002 O O . LYS A 1 126 ? 2.223 4.279 -14.698 1.00 91.38 126 LYS A O 1
ATOM 1007 N N . ARG A 1 127 ? 0.513 2.926 -15.263 1.00 89.88 127 ARG A N 1
ATOM 1008 C CA . ARG A 1 127 ? -0.583 3.802 -14.819 1.00 89.88 127 ARG A CA 1
ATOM 1009 C C . ARG A 1 127 ? -0.463 4.216 -13.351 1.00 89.88 127 ARG A C 1
ATOM 1011 O O . ARG A 1 127 ? -0.765 5.351 -13.015 1.00 89.88 127 ARG A O 1
ATOM 1018 N N . ILE A 1 128 ? -0.055 3.297 -12.475 1.00 91.06 128 ILE A N 1
ATOM 1019 C CA . ILE A 1 128 ? 0.109 3.598 -11.047 1.00 91.06 128 ILE A CA 1
ATOM 1020 C C . ILE A 1 128 ? 1.381 4.411 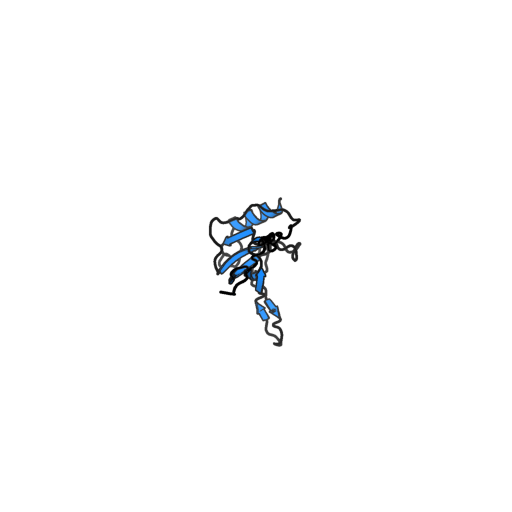-10.810 1.00 91.06 128 ILE A C 1
ATOM 1022 O O . ILE A 1 128 ? 1.362 5.321 -9.990 1.00 91.06 128 ILE A O 1
ATOM 1026 N N . LYS A 1 129 ? 2.460 4.147 -11.559 1.00 91.38 129 LYS A N 1
ATOM 1027 C CA . LYS A 1 129 ? 3.695 4.936 -11.451 1.00 91.38 129 LYS A CA 1
ATOM 1028 C C . LYS A 1 129 ? 3.468 6.404 -11.799 1.00 91.38 129 LYS A C 1
ATOM 1030 O O . LYS A 1 129 ? 3.801 7.263 -10.996 1.00 91.38 129 LYS A O 1
ATOM 1035 N N . GLU A 1 130 ? 2.814 6.662 -12.931 1.00 90.25 130 GLU A N 1
ATOM 1036 C CA . GLU A 1 130 ? 2.454 8.021 -13.364 1.00 90.25 130 GLU A CA 1
ATOM 1037 C C . GLU A 1 130 ? 1.633 8.755 -12.293 1.00 90.25 130 GLU A C 1
ATOM 1039 O O . GLU A 1 130 ? 1.826 9.943 -12.066 1.00 90.25 130 GLU A O 1
ATOM 1044 N N . LYS A 1 131 ? 0.749 8.040 -11.585 1.00 85.31 131 LYS A N 1
ATOM 1045 C CA . LYS A 1 131 ? -0.076 8.611 -10.511 1.00 85.31 131 LYS A CA 1
ATOM 1046 C C . LYS A 1 131 ? 0.711 8.944 -9.249 1.00 85.31 131 LYS A C 1
ATOM 1048 O O . LYS A 1 131 ? 0.433 9.954 -8.614 1.00 85.31 131 LYS A O 1
ATOM 1053 N N . VAL A 1 132 ? 1.668 8.100 -8.873 1.00 87.25 132 VAL A N 1
ATOM 1054 C CA . VAL A 1 132 ? 2.561 8.380 -7.739 1.00 87.25 132 VAL A CA 1
ATOM 1055 C C . VAL A 1 132 ? 3.481 9.562 -8.060 1.00 87.25 132 VAL A C 1
ATOM 1057 O O . VAL A 1 132 ? 3.685 10.410 -7.203 1.00 87.25 132 VAL A O 1
ATOM 1060 N N . GLU A 1 133 ? 3.985 9.658 -9.291 1.00 87.44 133 GLU A N 1
ATOM 1061 C CA . GLU A 1 133 ? 4.797 10.799 -9.745 1.00 87.44 133 GLU A CA 1
ATOM 1062 C C . GLU A 1 133 ? 3.985 12.105 -9.784 1.00 87.44 133 GLU A C 1
ATOM 1064 O O . GLU A 1 133 ? 4.464 13.149 -9.342 1.00 87.44 133 GLU A O 1
ATOM 1069 N N . GLU A 1 134 ? 2.732 12.048 -10.249 1.00 83.94 134 GLU A N 1
ATOM 1070 C CA . GLU A 1 134 ? 1.795 13.177 -10.190 1.00 83.94 134 GLU A CA 1
ATOM 1071 C C . GLU A 1 134 ? 1.588 13.642 -8.742 1.00 83.94 134 GLU A C 1
ATOM 1073 O O . GLU A 1 134 ? 1.628 14.840 -8.484 1.00 83.94 134 GLU A O 1
ATOM 1078 N N . TYR A 1 135 ? 1.439 12.709 -7.795 1.00 76.31 135 TYR A N 1
ATOM 1079 C CA . TYR A 1 135 ? 1.286 13.018 -6.371 1.00 76.31 135 TYR A CA 1
ATOM 1080 C C . TYR A 1 135 ? 2.511 13.718 -5.771 1.00 76.31 135 TYR A C 1
ATOM 1082 O O . TYR A 1 135 ? 2.354 14.681 -5.030 1.00 76.31 135 TYR A O 1
ATOM 1090 N N . ASP A 1 136 ? 3.718 13.253 -6.104 1.00 75.38 136 ASP A N 1
ATOM 1091 C CA . ASP A 1 136 ? 4.979 13.790 -5.569 1.00 75.38 136 ASP A CA 1
ATOM 1092 C C . ASP A 1 136 ? 5.295 15.207 -6.087 1.00 75.38 136 ASP A C 1
ATOM 1094 O O . ASP A 1 136 ? 6.017 15.975 -5.454 1.00 75.38 136 ASP A O 1
ATOM 1098 N N . THR A 1 137 ? 4.731 15.574 -7.242 1.00 66.88 137 THR A N 1
ATOM 1099 C CA . THR A 1 137 ? 4.968 16.878 -7.883 1.00 66.88 137 THR A CA 1
ATOM 1100 C C . THR A 1 137 ? 4.172 18.019 -7.231 1.00 66.88 137 THR A C 1
ATOM 1102 O O . THR A 1 137 ? 4.555 19.185 -7.359 1.00 66.88 137 THR A O 1
ATOM 1105 N N . TYR A 1 138 ? 3.071 17.707 -6.539 1.00 52.62 138 TYR A N 1
ATOM 1106 C CA . TYR A 1 138 ? 2.242 18.684 -5.821 1.00 52.62 138 TYR A CA 1
ATOM 1107 C C . TYR A 1 138 ? 2.737 18.897 -4.415 1.00 52.62 138 TYR A C 1
ATOM 1109 O O . TYR A 1 138 ? 2.714 20.052 -3.928 1.00 52.62 138 TYR A O 1
#

Foldseek 3Di:
DDDDDDDDDPPPPDDPPVPPPVVPPPPPDPQPPQQPDPDDADAQKKFWFADPVCVPQPGWIWGFHDDDPFWTKTFTWDADQPTAIDFDWDDDPPDPPDTDTDIDIHGPSGTRYIDDDADPRRHDDPVVSVVSVVVVVD

Organism: Sinanodonta woodiana (NCBI:txid1069815)

Mean predicted aligned error: 12.31 Å

pLDDT: mean 79.48, std 18.58, range [37.25, 97.56]

Radius of gyration: 24.24 Å; Cα contacts (8 Å, |Δi|>4): 189; chains: 1; bounding box: 77×38×67 Å

Sequence (138 aa):
EIQNVEEELPTSVFEFVDEDACIPPVFIGKQSKLKFCDKPIQVDDMVLLDIPKYAGEWPQLGQVVEMLESRIKIKWYKGSMSGSWSPCTLRATGERGKRAVWTEDVSPAQIWCWGFNLTPSGHLTKRIKEKVEEYDTY

Secondary structure (DSSP, 8-state):
------------------TT--------S------B-SSPP-TT-EEEE--GGGTTS-SEEEEEEEE-SS-EEEEEEE--SSS--EE-EEEPTTSTT-EEE-EEEE-GGGEEEEEE---TTSPPPHHHHHHHHHHHH-

Nearest PDB structures (foldseek):
  7uqb-assembly1_T  TM=5.590E-01  e=9.551E-02  Saccharomyces cerevisiae BY4741
  7ohq-assembly1_T  TM=6.002E-01  e=1.791E-01  Saccharomyces cerevisiae S288C
  3fb9-assembly1_A  TM=4.980E-01  e=2.830E-01  Streptococcus pneumoniae TIGR4
  6z7u-assembly1_A  TM=5.302E-01  e=3.122E+00  Dictyostelium discoideum
  1g8x-assembly1_B  TM=4.610E-01  e=6.200E+00  Dic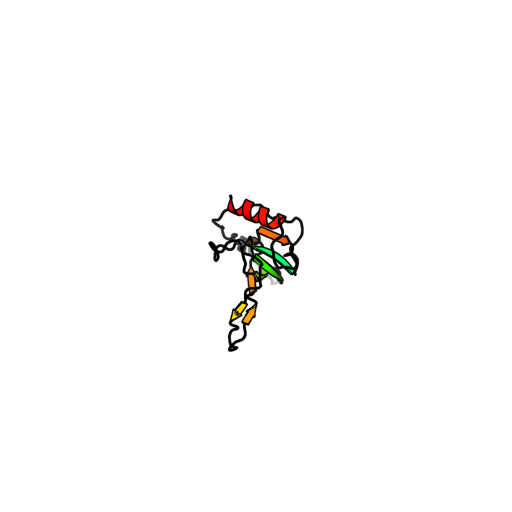tyostelium discoideum

Solvent-accessible surface area (backbone atoms only — not comparable to full-atom values): 8807 Å² total; per-residue (Å²): 141,84,90,77,92,86,87,83,75,85,81,77,81,71,84,82,71,77,88,75,71,71,73,70,80,81,73,91,59,89,82,72,88,58,69,49,58,100,62,81,87,52,73,70,21,29,34,35,46,63,54,77,94,52,68,88,59,78,82,40,40,33,28,30,70,43,83,51,100,81,34,34,32,27,36,38,43,47,64,49,92,90,39,51,46,42,78,33,66,38,76,37,86,96,41,93,88,45,70,34,74,36,64,50,79,40,51,70,86,36,48,42,36,46,77,46,69,62,44,98,80,27,26,69,44,71,75,56,49,55,50,54,54,56,58,74,73,109